Protein AF-A0A9D5SLS6-F1 (afdb_monomer)

Structure (mmCIF, N/CA/C/O backbone):
data_AF-A0A9D5SLS6-F1
#
_entry.id   AF-A0A9D5SLS6-F1
#
loop_
_atom_site.group_PDB
_atom_site.id
_atom_site.type_symbol
_atom_site.label_atom_id
_atom_site.label_alt_id
_atom_site.label_comp_id
_atom_site.label_asym_id
_atom_site.label_entity_id
_atom_site.label_seq_id
_atom_site.pdbx_PDB_ins_code
_atom_site.Cartn_x
_atom_site.Cartn_y
_atom_site.Cartn_z
_atom_site.occupancy
_atom_site.B_iso_or_equiv
_atom_site.auth_seq_id
_atom_site.auth_comp_id
_atom_site.auth_asym_id
_atom_site.auth_atom_id
_atom_site.pdbx_PDB_model_num
ATOM 1 N N . MET A 1 1 ? 1.220 12.551 11.895 1.00 58.34 1 MET A N 1
ATOM 2 C CA . MET A 1 1 ? 0.768 11.334 11.184 1.00 58.34 1 MET A CA 1
ATOM 3 C C . MET A 1 1 ? -0.098 10.457 12.091 1.00 58.34 1 MET A C 1
ATOM 5 O O . MET A 1 1 ? -1.129 9.981 11.639 1.00 58.34 1 MET A O 1
ATOM 9 N N . ASP A 1 2 ? 0.257 10.308 13.372 1.00 65.12 2 ASP A N 1
ATOM 10 C CA . ASP A 1 2 ? -0.430 9.431 14.340 1.00 65.12 2 ASP A CA 1
ATOM 11 C C . ASP A 1 2 ? -1.937 9.657 14.488 1.00 65.12 2 ASP A C 1
ATOM 13 O O . ASP A 1 2 ? -2.700 8.695 14.559 1.00 65.12 2 ASP A O 1
ATOM 17 N N . ASP A 1 3 ? -2.400 10.907 14.481 1.00 79.44 3 ASP A N 1
ATOM 18 C CA . ASP A 1 3 ? -3.833 11.185 14.641 1.00 79.44 3 ASP A CA 1
ATOM 19 C C . ASP A 1 3 ? -4.666 10.716 13.437 1.00 79.44 3 ASP A C 1
ATOM 21 O O . ASP A 1 3 ? -5.820 10.318 13.603 1.00 79.44 3 ASP A O 1
ATOM 25 N N . LEU A 1 4 ? -4.064 10.645 12.240 1.00 85.50 4 LEU A N 1
ATOM 26 C CA . LEU A 1 4 ? -4.706 10.079 11.048 1.00 85.50 4 LEU A CA 1
ATOM 27 C C . LEU A 1 4 ? -4.895 8.559 11.168 1.00 85.50 4 LEU A C 1
ATOM 29 O O . LEU A 1 4 ? -5.819 8.001 10.576 1.00 85.50 4 LEU A O 1
ATOM 33 N N . LEU A 1 5 ? -4.033 7.885 11.934 1.00 91.06 5 LEU A N 1
ATOM 34 C CA . LEU A 1 5 ? -4.117 6.446 12.178 1.00 91.06 5 LEU A CA 1
ATOM 35 C C . LEU A 1 5 ? -5.072 6.108 13.326 1.00 91.06 5 LEU A C 1
ATOM 37 O O . LEU A 1 5 ? -5.689 5.048 13.271 1.00 91.06 5 LEU A O 1
ATOM 41 N N . LYS A 1 6 ? -5.247 7.004 14.307 1.00 95.19 6 LYS A N 1
ATOM 42 C CA . LYS A 1 6 ? -6.186 6.829 15.433 1.00 95.19 6 LYS A CA 1
ATOM 43 C C . LYS A 1 6 ? -7.664 6.938 15.035 1.00 95.19 6 LYS A C 1
ATOM 45 O O . LYS A 1 6 ? -8.509 6.361 15.709 1.00 95.19 6 LYS A O 1
ATOM 50 N N . ASN A 1 7 ? -7.972 7.657 13.953 1.00 95.44 7 ASN A N 1
ATOM 51 C CA . ASN A 1 7 ? -9.303 7.730 13.342 1.00 95.44 7 ASN A CA 1
ATOM 52 C C . ASN A 1 7 ? -9.181 7.563 11.819 1.00 95.44 7 ASN A C 1
ATOM 54 O O . ASN A 1 7 ? -9.220 8.529 11.051 1.00 95.44 7 ASN A O 1
ATOM 58 N N . CYS A 1 8 ? -8.961 6.325 11.374 1.00 94.12 8 CYS A N 1
ATOM 59 C CA . CYS A 1 8 ? -8.527 6.077 10.006 1.00 94.12 8 CYS A CA 1
ATOM 60 C C . CYS A 1 8 ? -9.582 6.423 8.940 1.00 94.12 8 CYS A C 1
ATOM 62 O O . CYS A 1 8 ? -10.653 5.813 8.854 1.00 94.12 8 CYS A O 1
ATOM 64 N N . THR A 1 9 ? -9.202 7.329 8.033 1.00 94.81 9 THR A N 1
ATOM 65 C CA . THR A 1 9 ? -10.000 7.744 6.864 1.00 94.81 9 THR A CA 1
ATOM 66 C C . THR A 1 9 ? -9.274 7.571 5.522 1.00 94.81 9 THR A C 1
ATOM 68 O O . THR A 1 9 ? -9.752 8.039 4.495 1.00 94.81 9 THR A O 1
ATOM 71 N N . LEU A 1 10 ? -8.156 6.832 5.511 1.00 92.31 10 LEU A N 1
ATOM 72 C CA . LEU A 1 10 ? -7.247 6.678 4.362 1.00 92.31 10 LEU A CA 1
ATOM 73 C C . LEU A 1 10 ? -7.851 5.980 3.135 1.00 92.31 10 LEU A C 1
ATOM 75 O O . LEU A 1 10 ? -7.330 6.113 2.034 1.00 92.31 10 LEU A O 1
ATOM 79 N N . CYS A 1 11 ? -8.919 5.203 3.312 1.00 92.88 11 CYS A N 1
ATOM 80 C CA . CYS A 1 11 ? -9.605 4.546 2.204 1.00 92.88 11 CYS A CA 1
ATOM 81 C C . CYS A 1 11 ? -11.047 5.044 2.066 1.00 92.88 11 CYS A C 1
ATOM 83 O O . CYS A 1 11 ? -11.615 5.531 3.048 1.00 92.88 11 CYS A O 1
ATOM 85 N N . PRO A 1 12 ? -11.697 4.825 0.905 1.00 93.88 12 PRO A N 1
ATOM 86 C CA . PRO A 1 12 ? -13.073 5.267 0.674 1.00 93.88 12 PRO A CA 1
ATOM 87 C C . PRO A 1 12 ? -14.098 4.770 1.706 1.00 93.88 12 PRO A C 1
ATOM 89 O O . PRO A 1 12 ? -15.138 5.397 1.870 1.00 93.88 12 PRO A O 1
ATOM 92 N N . ARG A 1 13 ? -13.810 3.680 2.439 1.00 92.94 13 ARG A N 1
ATOM 93 C CA . ARG A 1 13 ? -14.696 3.174 3.504 1.00 92.94 13 ARG A CA 1
ATOM 94 C C . ARG A 1 13 ? -14.683 3.987 4.793 1.00 92.94 13 ARG A C 1
ATOM 96 O O . ARG A 1 13 ? -15.605 3.818 5.578 1.00 92.94 13 ARG A O 1
ATOM 103 N N . LYS A 1 14 ? -13.647 4.800 5.038 1.00 95.06 14 LYS A N 1
ATOM 104 C CA . LYS A 1 14 ? -13.534 5.681 6.215 1.00 95.06 14 LYS A CA 1
ATOM 105 C C . LYS A 1 14 ? -13.939 5.006 7.539 1.00 95.06 14 LYS A C 1
ATOM 107 O O . LYS A 1 14 ? -14.808 5.492 8.250 1.00 95.06 14 LYS A O 1
ATOM 112 N N . CYS A 1 15 ? -13.331 3.860 7.856 1.00 94.50 15 CYS A N 1
ATOM 113 C CA . CYS A 1 15 ? -13.767 3.015 8.973 1.00 94.50 15 CYS A CA 1
ATOM 114 C C . CYS A 1 15 ? -13.560 3.617 10.374 1.00 94.50 15 CYS A C 1
ATOM 116 O O . CYS A 1 15 ? -14.090 3.064 11.329 1.00 94.50 15 CYS A O 1
ATOM 118 N N . GLY A 1 16 ? -12.764 4.680 10.521 1.00 95.44 16 GLY A N 1
ATOM 119 C CA . GLY A 1 16 ? -12.595 5.418 11.778 1.00 95.44 16 GLY A CA 1
ATOM 120 C C . GLY A 1 16 ? -11.883 4.670 12.912 1.00 95.44 16 GLY A C 1
ATOM 121 O O . GLY A 1 16 ? -11.814 5.156 14.033 1.00 95.44 16 GLY A O 1
ATOM 122 N N . ILE A 1 17 ? -11.344 3.483 12.635 1.00 95.94 17 ILE A N 1
ATOM 123 C CA . ILE A 1 17 ? -10.614 2.671 13.614 1.00 95.94 17 ILE A CA 1
ATOM 124 C C . ILE A 1 17 ? -9.227 3.245 13.919 1.00 95.94 17 ILE A C 1
ATOM 126 O O . ILE A 1 17 ? -8.611 3.887 13.064 1.00 95.94 17 ILE A O 1
ATOM 130 N N . ASP A 1 18 ? -8.724 2.916 15.108 1.00 95.75 18 ASP A N 1
ATOM 131 C CA . ASP A 1 18 ? -7.353 3.181 15.540 1.00 95.75 18 ASP A CA 1
ATOM 132 C C . ASP A 1 18 ? -6.409 2.060 15.068 1.00 95.75 18 ASP A C 1
ATOM 134 O O . ASP A 1 18 ? -6.362 0.975 15.661 1.00 95.75 18 ASP A O 1
ATOM 138 N N . ARG A 1 19 ? -5.650 2.323 13.996 1.00 94.12 19 ARG A N 1
ATOM 139 C CA . ARG A 1 19 ? -4.725 1.363 13.360 1.00 94.12 19 ARG A CA 1
ATOM 140 C C . ARG A 1 19 ? -3.542 0.963 14.241 1.00 94.12 19 ARG A C 1
ATOM 142 O O . ARG A 1 19 ? -2.866 -0.022 13.940 1.00 94.12 19 ARG A O 1
ATOM 149 N N . THR A 1 20 ? -3.288 1.696 15.325 1.00 93.00 20 THR A N 1
ATOM 150 C CA . THR A 1 20 ? -2.250 1.335 16.303 1.00 93.00 20 THR A CA 1
ATOM 151 C C . THR A 1 20 ? -2.703 0.209 17.236 1.00 93.00 20 THR A C 1
ATOM 153 O O . THR A 1 20 ? -1.869 -0.456 17.843 1.00 93.00 20 THR A O 1
ATOM 156 N N . LYS A 1 21 ? -4.018 -0.049 17.321 1.00 94.88 21 LYS A N 1
ATOM 157 C CA . LYS A 1 21 ? -4.614 -1.052 18.221 1.00 94.88 21 LYS A CA 1
ATOM 158 C C . LYS A 1 21 ? -5.279 -2.208 17.490 1.00 94.88 21 LYS A C 1
ATOM 160 O O . LYS A 1 21 ? -5.279 -3.329 17.988 1.00 94.88 21 LYS A O 1
ATOM 165 N N . THR A 1 22 ? -5.911 -1.942 16.349 1.00 95.19 22 THR A N 1
ATOM 166 C CA . THR A 1 22 ? -6.660 -2.957 15.602 1.00 95.19 22 THR A CA 1
ATOM 167 C C . THR A 1 22 ? -6.703 -2.645 14.111 1.00 95.19 22 THR A C 1
ATOM 169 O O . THR A 1 22 ? -6.267 -1.584 13.675 1.00 95.19 22 THR A O 1
ATOM 172 N N . THR A 1 23 ? -7.230 -3.568 13.312 1.00 94.19 23 THR A N 1
ATOM 173 C CA . THR A 1 23 ? -7.364 -3.400 11.863 1.00 94.19 23 THR A CA 1
ATOM 174 C C . THR A 1 23 ? -8.820 -3.173 11.473 1.00 94.19 23 THR A C 1
ATOM 176 O O . THR A 1 23 ? -9.754 -3.707 12.072 1.00 94.19 23 THR A O 1
ATOM 179 N N . GLY A 1 24 ? -9.023 -2.339 10.453 1.00 93.69 24 GLY A N 1
ATOM 180 C CA . GLY A 1 24 ? -10.344 -2.093 9.878 1.00 93.69 24 GLY A CA 1
ATOM 181 C C . GLY A 1 24 ? -10.751 -3.167 8.872 1.00 93.69 24 GLY A C 1
ATOM 182 O O . GLY A 1 24 ? -10.120 -4.216 8.743 1.00 93.69 24 GLY A O 1
ATOM 183 N N . TYR A 1 25 ? -11.772 -2.856 8.070 1.00 92.94 25 TYR A N 1
ATOM 184 C CA . TYR A 1 25 ? -12.232 -3.752 7.003 1.00 92.94 25 TYR A CA 1
ATOM 185 C C . TYR A 1 25 ? -11.099 -4.165 6.049 1.00 92.94 25 TYR A C 1
ATOM 187 O O . TYR A 1 25 ? -11.029 -5.321 5.647 1.00 92.94 25 TYR A O 1
ATOM 195 N N . CYS A 1 26 ? -10.212 -3.230 5.684 1.00 93.25 26 CYS A N 1
ATOM 196 C CA . CYS A 1 26 ? -9.131 -3.498 4.733 1.00 93.25 26 CYS A CA 1
ATOM 197 C C . CYS A 1 26 ? -8.078 -4.485 5.257 1.00 93.25 26 CYS A C 1
ATOM 199 O O . CYS A 1 26 ? -7.377 -5.066 4.447 1.00 93.25 26 CYS A O 1
ATOM 201 N N . GLY A 1 27 ? -7.964 -4.689 6.574 1.00 93.12 27 GLY A N 1
ATOM 202 C CA . GLY A 1 27 ? -6.943 -5.557 7.175 1.00 93.12 27 GLY A CA 1
ATOM 203 C C . GLY A 1 27 ? -5.582 -4.893 7.405 1.00 93.12 27 GLY A C 1
ATOM 204 O O . GLY A 1 27 ? -4.854 -5.362 8.268 1.00 93.12 27 GLY A O 1
ATOM 205 N N . ALA A 1 28 ? -5.287 -3.774 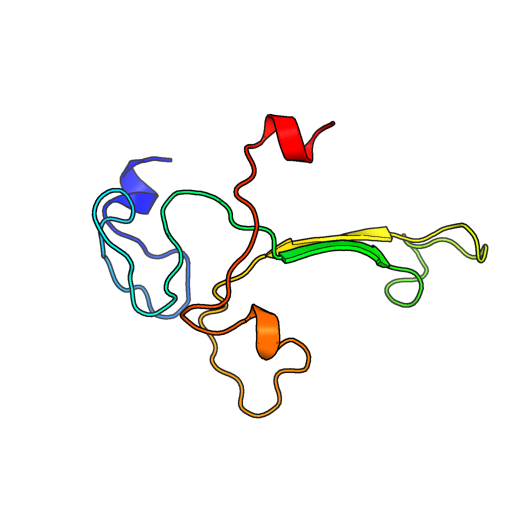6.735 1.00 92.75 28 ALA A N 1
ATOM 206 C CA . ALA A 1 28 ? -4.042 -3.025 6.934 1.00 92.75 28 ALA A CA 1
ATOM 207 C C . ALA A 1 28 ? -3.845 -2.559 8.390 1.00 92.75 28 ALA A C 1
ATOM 209 O O . ALA A 1 28 ? -4.757 -1.967 8.985 1.00 92.75 28 ALA A O 1
ATOM 210 N N . SER A 1 29 ? -2.637 -2.776 8.917 1.00 91.75 29 SER A N 1
ATOM 211 C CA . SER A 1 29 ? -2.179 -2.258 10.211 1.00 91.75 29 SER A CA 1
ATOM 212 C C . SER A 1 29 ? -1.611 -0.829 10.086 1.00 91.75 29 SER A C 1
ATOM 214 O O . SER A 1 29 ? -1.855 -0.133 9.093 1.00 91.75 29 SER A O 1
ATOM 216 N N . HIS A 1 30 ? -0.905 -0.351 11.117 1.00 92.00 30 HIS A N 1
ATOM 217 C CA . HIS A 1 30 ? -0.133 0.896 11.055 1.00 92.00 30 HIS A CA 1
ATOM 218 C C . HIS A 1 30 ? 1.229 0.729 10.360 1.00 92.00 30 HIS A C 1
ATOM 220 O O . HIS A 1 30 ? 1.849 1.734 10.028 1.00 92.00 30 HIS A O 1
ATOM 226 N N . MET A 1 31 ? 1.673 -0.510 10.126 1.00 91.19 31 MET A N 1
ATOM 227 C CA . MET A 1 31 ? 2.904 -0.821 9.401 1.00 91.19 31 MET A CA 1
ATOM 228 C C . MET A 1 31 ? 2.611 -1.049 7.916 1.00 91.19 31 MET A C 1
ATOM 230 O O . MET A 1 31 ? 1.553 -1.575 7.557 1.00 91.19 31 MET A O 1
ATOM 234 N N . ALA A 1 32 ? 3.550 -0.663 7.051 1.00 91.25 32 ALA A N 1
ATOM 235 C CA . ALA A 1 32 ? 3.465 -0.939 5.623 1.00 91.25 32 ALA A CA 1
ATOM 236 C C . ALA A 1 32 ? 3.857 -2.397 5.342 1.00 91.25 32 ALA A C 1
ATOM 238 O O . ALA A 1 32 ? 4.931 -2.845 5.737 1.00 91.25 32 ALA A O 1
ATOM 239 N N . GLU A 1 33 ? 2.983 -3.122 4.644 1.00 94.25 33 GLU A N 1
ATOM 240 C CA . GLU A 1 33 ? 3.209 -4.507 4.229 1.00 94.25 33 GLU A CA 1
ATOM 241 C C . GLU A 1 33 ? 3.326 -4.577 2.704 1.00 94.25 33 GLU A C 1
ATOM 243 O O . GLU A 1 33 ? 2.363 -4.303 1.973 1.00 94.25 33 GLU A O 1
ATOM 248 N N . VAL A 1 34 ? 4.506 -4.963 2.229 1.00 95.25 34 VAL A N 1
ATOM 249 C CA . VAL A 1 34 ? 4.857 -5.045 0.810 1.00 95.25 34 VAL A CA 1
ATOM 250 C C . VAL A 1 34 ? 4.799 -6.499 0.370 1.00 95.25 34 VAL A C 1
ATOM 252 O O . VAL A 1 34 ? 5.439 -7.368 0.948 1.00 95.25 34 VAL A O 1
ATOM 255 N N . SER A 1 35 ? 4.023 -6.780 -0.672 1.00 95.50 35 SER A N 1
ATOM 256 C CA . SER A 1 35 ? 3.942 -8.121 -1.249 1.00 95.50 35 SER A CA 1
ATOM 257 C C . SER A 1 35 ? 5.023 -8.380 -2.291 1.00 95.50 35 SER A C 1
ATOM 259 O O . SER A 1 35 ? 5.379 -9.537 -2.514 1.00 95.50 35 SER A O 1
ATOM 261 N N . LYS A 1 36 ? 5.463 -7.342 -3.011 1.00 93.31 36 LYS A N 1
ATOM 262 C CA . LYS A 1 36 ? 6.407 -7.492 -4.118 1.00 93.31 36 LYS A CA 1
ATOM 263 C C . LYS A 1 36 ? 7.109 -6.180 -4.434 1.00 93.31 36 LYS A C 1
ATOM 265 O O . LYS A 1 36 ? 6.460 -5.141 -4.524 1.00 93.31 36 LYS A O 1
ATOM 270 N N . ILE A 1 37 ? 8.405 -6.273 -4.704 1.00 93.31 37 ILE A N 1
ATOM 271 C CA . ILE A 1 37 ? 9.207 -5.218 -5.324 1.00 93.31 37 ILE A CA 1
ATOM 272 C C . ILE A 1 37 ? 9.731 -5.787 -6.639 1.00 93.31 37 ILE A C 1
ATOM 274 O O . ILE A 1 37 ? 10.259 -6.901 -6.668 1.00 93.31 37 ILE A O 1
ATOM 278 N N . MET A 1 38 ? 9.519 -5.085 -7.749 1.00 91.44 38 MET A N 1
ATOM 279 C CA . MET A 1 38 ? 9.982 -5.554 -9.054 1.00 91.44 38 MET A CA 1
ATOM 280 C C . MET A 1 38 ? 10.233 -4.421 -10.038 1.00 91.44 38 MET A C 1
ATOM 282 O O . MET A 1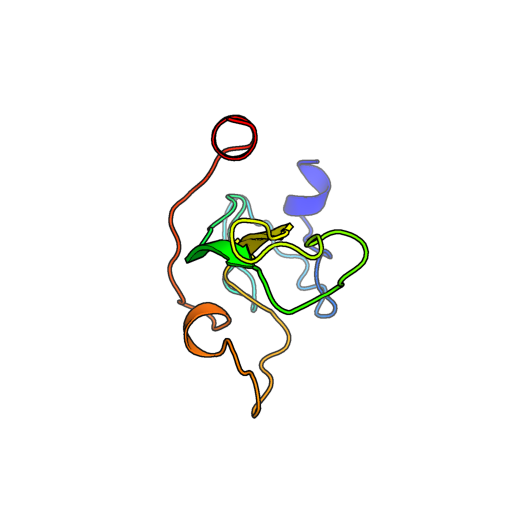 38 ? 9.645 -3.347 -9.942 1.00 91.44 38 MET A O 1
ATOM 286 N N . LEU A 1 39 ? 11.051 -4.720 -11.044 1.00 89.62 39 LEU A N 1
ATOM 287 C CA . LEU A 1 39 ? 11.169 -3.898 -12.238 1.00 89.62 39 LEU A CA 1
ATOM 288 C C . LEU A 1 39 ? 9.950 -4.136 -13.141 1.00 89.62 39 LEU A C 1
ATOM 290 O O . LEU A 1 39 ? 9.739 -5.247 -13.637 1.00 89.62 39 LEU A O 1
ATOM 294 N N . HIS A 1 40 ? 9.144 -3.100 -13.343 1.00 87.69 40 HIS A N 1
ATOM 295 C CA . HIS A 1 40 ? 7.971 -3.108 -14.205 1.00 87.69 40 HIS A CA 1
ATOM 296 C C . HIS A 1 40 ? 8.318 -2.529 -15.573 1.00 87.69 40 HIS A C 1
ATOM 298 O O . HIS A 1 40 ? 8.778 -1.399 -15.694 1.00 87.69 40 HIS A O 1
ATOM 304 N N . LYS A 1 41 ? 8.164 -3.337 -16.622 1.00 84.81 41 LYS A N 1
ATOM 305 C CA . LYS A 1 41 ? 8.777 -3.056 -17.933 1.00 84.81 41 LYS A CA 1
ATOM 306 C C . LYS A 1 41 ? 7.804 -2.553 -18.995 1.00 84.81 41 LYS A C 1
ATOM 308 O O . LYS A 1 41 ? 8.235 -2.095 -20.045 1.00 84.81 41 LYS A O 1
ATOM 313 N N . TRP A 1 42 ? 6.504 -2.710 -18.768 1.00 73.62 42 TRP A N 1
ATOM 314 C CA . TRP A 1 42 ? 5.515 -2.693 -19.854 1.00 73.62 42 TRP A CA 1
ATOM 315 C C . TRP A 1 42 ? 4.488 -1.570 -19.739 1.00 73.62 42 TRP A C 1
ATOM 317 O O . TRP A 1 42 ? 3.700 -1.369 -20.660 1.00 73.62 42 TRP A O 1
ATOM 327 N N . GLU A 1 43 ? 4.498 -0.841 -18.627 1.00 70.62 43 GLU A N 1
ATOM 328 C CA . GLU A 1 43 ? 3.578 0.257 -18.351 1.00 70.62 43 GLU A CA 1
ATOM 329 C C . GLU A 1 43 ? 4.366 1.576 -18.342 1.00 70.62 43 GLU A C 1
ATOM 331 O O . GLU A 1 43 ? 5.519 1.618 -17.916 1.00 70.62 43 GLU A O 1
ATOM 336 N N . GLU A 1 44 ? 3.773 2.633 -18.898 1.00 75.38 44 GLU A N 1
ATOM 337 C CA . GLU A 1 44 ? 4.328 3.998 -18.954 1.00 75.38 44 GLU A CA 1
ATOM 338 C C . GLU A 1 44 ? 5.719 4.133 -19.637 1.00 75.38 44 GLU A C 1
ATOM 340 O O . GLU A 1 44 ? 6.743 4.338 -18.977 1.00 75.38 44 GLU A O 1
ATOM 345 N N . PRO A 1 45 ? 5.786 4.099 -20.990 1.00 75.62 45 PRO A N 1
ATOM 346 C CA . PRO A 1 45 ? 7.047 4.160 -21.749 1.00 75.62 45 PRO A CA 1
ATOM 347 C C . PRO A 1 45 ? 7.932 5.382 -21.460 1.00 75.62 45 PRO A C 1
ATOM 349 O O . PRO A 1 45 ? 9.147 5.323 -21.640 1.00 75.62 45 PRO A O 1
ATOM 352 N N . CYS A 1 46 ? 7.340 6.494 -21.018 1.00 80.06 46 CYS A N 1
ATOM 353 C CA . CYS A 1 46 ? 8.069 7.717 -20.686 1.00 80.06 46 CYS A CA 1
ATOM 354 C C . CYS A 1 46 ? 8.961 7.582 -19.441 1.00 80.06 46 CYS A C 1
ATOM 356 O O . CYS A 1 46 ? 9.950 8.307 -19.353 1.00 80.06 46 CYS A O 1
ATOM 358 N N . ILE A 1 47 ? 8.649 6.664 -18.517 1.00 79.75 47 ILE A N 1
ATOM 359 C CA . ILE A 1 47 ? 9.436 6.435 -17.293 1.00 79.75 47 ILE A CA 1
ATOM 360 C C . ILE A 1 47 ? 10.127 5.070 -17.275 1.00 79.75 47 ILE A C 1
ATOM 362 O O . ILE A 1 47 ? 11.210 4.945 -16.711 1.00 79.75 47 ILE A O 1
ATOM 366 N N . SER A 1 48 ? 9.556 4.060 -17.935 1.00 82.94 48 SER A N 1
ATOM 367 C CA . SER A 1 48 ? 10.135 2.711 -17.988 1.00 82.94 48 SER A CA 1
ATOM 368 C C . SER A 1 48 ? 11.338 2.613 -18.938 1.00 82.94 48 SER A C 1
ATOM 370 O O . SER A 1 48 ? 12.141 1.687 -18.835 1.00 82.94 48 SER A O 1
ATOM 372 N N . GLY A 1 49 ? 11.511 3.597 -19.827 1.00 80.44 49 GLY A N 1
ATOM 373 C CA . GLY A 1 49 ? 12.557 3.598 -20.844 1.00 80.44 49 GLY A CA 1
ATOM 374 C C . GLY A 1 49 ? 12.224 2.688 -22.029 1.00 80.44 49 GLY A C 1
ATOM 375 O O . GLY A 1 49 ? 11.223 1.979 -22.048 1.00 80.44 49 GLY A O 1
ATOM 376 N N . THR A 1 50 ? 13.060 2.743 -23.064 1.00 79.56 50 THR A N 1
ATOM 377 C CA . THR A 1 50 ? 12.839 2.032 -24.340 1.00 79.56 50 THR A CA 1
ATOM 378 C C . THR A 1 50 ? 13.695 0.772 -24.499 1.00 79.56 50 THR A C 1
ATOM 380 O O . THR A 1 50 ? 13.539 0.024 -25.462 1.00 79.56 50 THR A O 1
ATOM 383 N N . ASP A 1 51 ? 14.605 0.545 -23.558 1.00 82.06 51 ASP A N 1
ATOM 384 C CA . ASP A 1 51 ? 15.550 -0.568 -23.496 1.00 82.06 51 ASP A CA 1
ATOM 385 C C . ASP A 1 51 ? 14.955 -1.708 -22.639 1.00 82.06 51 ASP A C 1
ATOM 387 O O . ASP A 1 51 ? 14.271 -1.458 -21.649 1.00 82.06 51 ASP A O 1
ATOM 391 N N . ARG A 1 52 ? 15.206 -2.968 -23.026 1.00 78.12 52 ARG A N 1
ATOM 392 C CA . ARG A 1 52 ? 14.669 -4.181 -22.376 1.00 78.12 52 ARG A CA 1
ATOM 393 C C . ARG A 1 52 ? 15.202 -4.436 -20.962 1.00 78.12 52 ARG A C 1
ATOM 395 O O . ARG A 1 52 ? 14.561 -5.170 -20.197 1.00 78.12 52 ARG A O 1
ATOM 402 N N . ASP A 1 53 ? 16.350 -3.865 -20.630 1.00 85.50 53 ASP A N 1
ATOM 403 C CA . ASP A 1 53 ? 16.994 -3.953 -19.323 1.00 85.50 53 ASP A CA 1
ATOM 404 C C . ASP A 1 53 ? 16.533 -2.831 -18.381 1.00 85.50 53 ASP A C 1
ATOM 406 O O . ASP A 1 53 ? 16.838 -2.858 -17.189 1.00 85.50 53 ASP A O 1
ATOM 410 N N . ARG A 1 54 ? 15.728 -1.885 -18.884 1.00 85.81 54 ARG A N 1
ATOM 411 C CA . ARG A 1 54 ? 15.104 -0.817 -18.100 1.00 85.81 54 ARG A CA 1
ATOM 412 C C . ARG A 1 54 ? 13.651 -1.138 -17.755 1.00 85.81 54 ARG A C 1
ATOM 414 O O . ARG A 1 54 ? 13.020 -2.040 -18.307 1.00 85.81 54 ARG A O 1
ATOM 421 N N . GLY A 1 55 ? 13.149 -0.407 -16.774 1.00 88.12 55 GLY A N 1
ATOM 422 C CA . GLY A 1 55 ? 11.767 -0.428 -16.329 1.00 88.12 55 GLY A CA 1
ATOM 423 C C . GLY A 1 55 ? 11.575 0.561 -15.188 1.00 88.12 55 GLY A C 1
ATOM 424 O O . GLY A 1 55 ? 12.542 1.099 -14.646 1.00 88.12 55 GLY A O 1
ATOM 425 N N . SER A 1 56 ? 10.326 0.791 -14.813 1.00 89.12 56 SER A N 1
ATOM 426 C CA . SER A 1 56 ? 9.985 1.533 -13.605 1.00 89.12 56 SER A CA 1
ATOM 427 C C . SER A 1 56 ? 10.09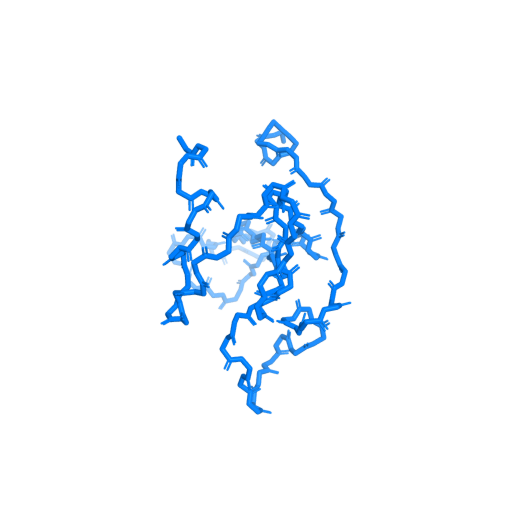1 0.620 -12.382 1.00 89.12 56 SER A C 1
ATOM 429 O O . SER A 1 56 ? 9.737 -0.559 -12.426 1.00 89.12 56 SER A O 1
ATOM 431 N N . GLY A 1 57 ? 10.605 1.144 -11.272 1.00 88.62 57 GLY A N 1
ATOM 432 C CA . GLY A 1 57 ? 10.536 0.441 -9.993 1.00 88.62 57 GLY A CA 1
ATOM 433 C C . GLY A 1 57 ? 9.091 0.423 -9.499 1.00 88.62 57 GLY A C 1
ATOM 434 O O . GLY A 1 57 ? 8.485 1.480 -9.350 1.00 88.62 57 GLY A O 1
ATOM 435 N N . ALA A 1 58 ? 8.537 -0.763 -9.251 1.00 90.81 58 ALA A N 1
ATOM 436 C CA . ALA A 1 58 ? 7.179 -0.922 -8.747 1.00 90.81 58 ALA A CA 1
ATOM 437 C C . ALA A 1 58 ? 7.177 -1.638 -7.393 1.00 90.81 58 ALA A C 1
ATOM 439 O O . ALA A 1 58 ? 7.723 -2.737 -7.250 1.00 90.81 58 ALA A O 1
ATOM 440 N N . VAL A 1 59 ? 6.506 -1.023 -6.418 1.00 93.31 59 VAL A N 1
ATOM 441 C CA . VAL A 1 59 ? 6.293 -1.559 -5.069 1.00 93.31 59 VAL A CA 1
ATOM 442 C C . VAL A 1 59 ? 4.806 -1.854 -4.895 1.00 93.31 59 VAL A C 1
ATOM 444 O O . VAL A 1 59 ? 3.965 -0.960 -4.973 1.00 93.31 59 VAL A O 1
ATOM 447 N N . PHE A 1 60 ? 4.473 -3.122 -4.672 1.00 94.06 60 PHE A N 1
ATOM 448 C CA . PHE A 1 60 ? 3.100 -3.581 -4.496 1.00 94.06 60 PHE A CA 1
ATOM 449 C C . PHE A 1 60 ? 2.798 -3.782 -3.016 1.00 94.06 60 PHE A C 1
ATOM 451 O O . PHE A 1 60 ? 3.373 -4.657 -2.366 1.00 94.06 60 PHE A O 1
ATOM 458 N N . PHE A 1 61 ? 1.846 -3.011 -2.505 1.00 94.69 61 PHE A N 1
ATOM 459 C CA . PHE A 1 61 ? 1.336 -3.140 -1.144 1.00 94.69 61 PHE A CA 1
ATOM 460 C C . PHE A 1 61 ? 0.169 -4.127 -1.066 1.00 94.69 61 PHE A C 1
ATOM 462 O O . PHE A 1 61 ? -0.521 -4.391 -2.054 1.00 94.69 61 PHE A O 1
ATOM 469 N N . THR A 1 62 ? -0.065 -4.648 0.134 1.00 95.00 62 THR A N 1
ATOM 470 C CA . THR A 1 62 ? -1.217 -5.506 0.445 1.00 95.00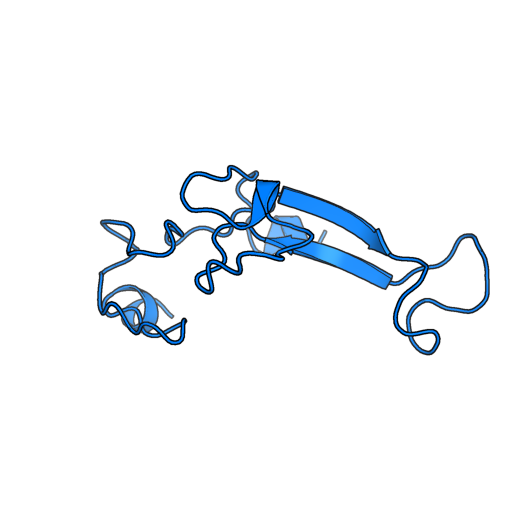 62 THR A CA 1
ATOM 471 C C . THR A 1 62 ? -2.431 -4.702 0.941 1.00 95.00 62 THR A C 1
ATOM 473 O O . T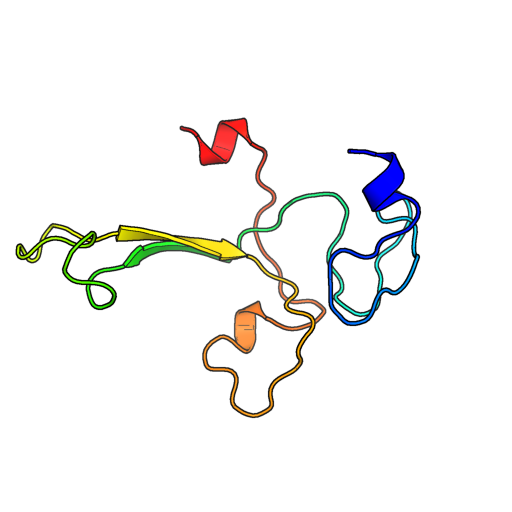HR A 1 62 ? -2.378 -3.476 1.067 1.00 95.00 62 THR A O 1
ATOM 476 N N . HIS A 1 63 ? -3.547 -5.388 1.236 1.00 94.38 63 HIS A N 1
ATOM 477 C CA . HIS A 1 63 ? -4.729 -4.836 1.932 1.00 94.38 63 HIS A CA 1
ATOM 478 C C . HIS A 1 63 ? -5.551 -3.795 1.145 1.00 94.38 63 HIS A C 1
ATOM 480 O O . HIS A 1 63 ? -6.035 -2.799 1.699 1.00 94.38 63 HIS A O 1
ATOM 486 N N . CYS A 1 64 ? -5.774 -4.030 -0.152 1.00 94.06 64 CYS A N 1
ATOM 487 C CA . CYS A 1 64 ? -6.624 -3.164 -0.968 1.00 94.06 64 CYS A CA 1
ATOM 488 C C . CYS A 1 64 ? -8.083 -3.185 -0.468 1.00 94.06 64 CYS A C 1
ATOM 490 O O . CYS A 1 64 ? -8.720 -4.239 -0.384 1.00 94.06 64 CYS A O 1
ATOM 492 N N . PRO A 1 65 ? -8.690 -2.018 -0.195 1.00 93.19 65 PRO A N 1
ATOM 493 C CA . PRO A 1 65 ? -10.052 -1.969 0.301 1.00 93.19 65 PRO A CA 1
ATOM 494 C C . PRO A 1 65 ? -11.066 -2.398 -0.775 1.00 93.19 65 PRO A C 1
ATOM 496 O O . PRO A 1 65 ? -12.098 -2.959 -0.438 1.00 93.19 65 PRO A O 1
ATOM 499 N N . LEU A 1 66 ? -10.845 -2.167 -2.063 1.00 92.25 66 LEU A N 1
ATOM 500 C CA . LEU A 1 66 ? -11.949 -2.146 -3.034 1.00 92.25 66 LEU A CA 1
ATOM 501 C C . LEU A 1 66 ? -12.685 -3.487 -3.220 1.00 92.25 66 LEU A C 1
ATOM 503 O O . LEU A 1 66 ? -13.897 -3.476 -3.413 1.00 92.25 66 LEU A O 1
ATOM 507 N N . GLY A 1 67 ? -12.003 -4.629 -3.077 1.00 89.75 67 GLY A N 1
ATOM 508 C CA . GLY A 1 67 ? -12.643 -5.952 -3.154 1.00 89.75 67 GLY A CA 1
ATOM 509 C C . GLY A 1 67 ? -13.172 -6.313 -4.548 1.00 89.75 67 GLY A C 1
ATOM 510 O O . GLY A 1 67 ? -14.199 -6.977 -4.662 1.00 89.75 67 GLY A O 1
ATOM 511 N N . CYS A 1 68 ? -12.503 -5.854 -5.608 1.00 93.31 68 CYS A N 1
ATOM 512 C CA . CYS A 1 68 ? -12.952 -6.036 -6.988 1.00 93.31 68 CYS A CA 1
ATOM 513 C C . CYS A 1 68 ? -13.038 -7.524 -7.375 1.00 93.31 68 CYS A C 1
ATOM 515 O O . CYS A 1 68 ? -12.071 -8.269 -7.212 1.00 93.31 68 CYS A O 1
ATOM 517 N N . ILE A 1 69 ? -14.162 -7.940 -7.970 1.00 94.31 69 ILE A N 1
ATOM 518 C CA . ILE A 1 69 ? -14.367 -9.320 -8.450 1.00 94.31 69 ILE A CA 1
ATOM 519 C C . ILE A 1 69 ? -13.411 -9.704 -9.593 1.00 94.31 69 ILE A C 1
ATOM 521 O O . ILE A 1 69 ? -13.042 -10.865 -9.724 1.00 94.31 69 ILE A O 1
ATOM 525 N N . TYR A 1 70 ? -12.964 -8.719 -10.374 1.00 95.38 70 TYR A N 1
ATOM 526 C CA . TYR A 1 70 ? -12.033 -8.862 -11.500 1.00 95.38 70 TYR A CA 1
ATOM 527 C C . TYR A 1 70 ? -10.607 -8.391 -11.158 1.00 95.38 70 TYR A C 1
ATOM 529 O O . TYR A 1 70 ? -9.849 -7.993 -12.039 1.00 95.38 70 TYR A O 1
ATOM 537 N N . CYS A 1 71 ? -10.235 -8.367 -9.873 1.00 94.00 71 CYS A N 1
ATOM 538 C CA . CYS A 1 71 ? -8.909 -7.908 -9.466 1.00 94.00 71 CYS A CA 1
ATOM 539 C C . CYS A 1 71 ? -7.809 -8.811 -10.049 1.00 94.00 71 CYS A C 1
ATOM 541 O O . CYS A 1 71 ? -7.728 -9.986 -9.699 1.00 94.00 71 CYS A O 1
ATOM 543 N N . GLN A 1 72 ? -6.928 -8.248 -10.879 1.00 93.06 72 GLN A N 1
ATOM 544 C CA . GLN A 1 72 ? -5.752 -8.961 -11.399 1.00 93.06 72 GLN A CA 1
ATOM 545 C C . GLN A 1 72 ? -4.755 -9.317 -10.286 1.00 93.06 72 GLN A C 1
ATOM 547 O O . GLN A 1 72 ? -4.078 -10.334 -10.361 1.00 93.06 72 GLN A O 1
ATOM 552 N N . ASN A 1 73 ? -4.733 -8.520 -9.215 1.00 93.50 73 ASN A N 1
ATOM 553 C CA . ASN A 1 73 ? -3.834 -8.671 -8.071 1.00 93.50 73 ASN A CA 1
ATOM 554 C C . ASN A 1 73 ? -4.554 -9.282 -6.857 1.00 93.50 73 ASN A C 1
ATOM 556 O O . ASN A 1 73 ? -4.253 -8.933 -5.713 1.00 93.50 73 ASN A 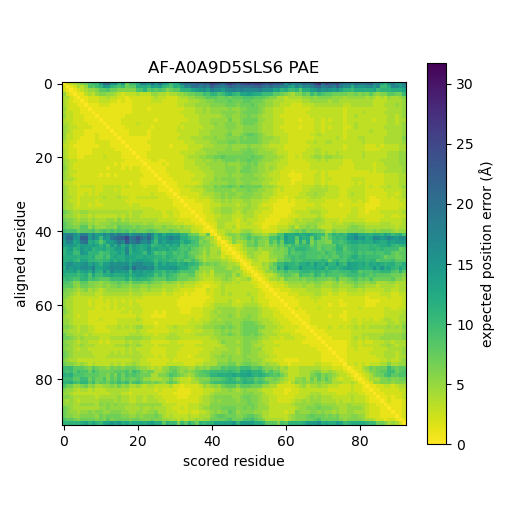O 1
ATOM 560 N N . ARG A 1 74 ? -5.564 -10.135 -7.080 1.00 92.81 74 ARG A N 1
ATOM 561 C CA . ARG A 1 74 ? -6.460 -10.618 -6.014 1.00 92.81 74 ARG A CA 1
ATOM 562 C C . ARG A 1 74 ? -5.715 -11.316 -4.879 1.00 92.81 74 ARG A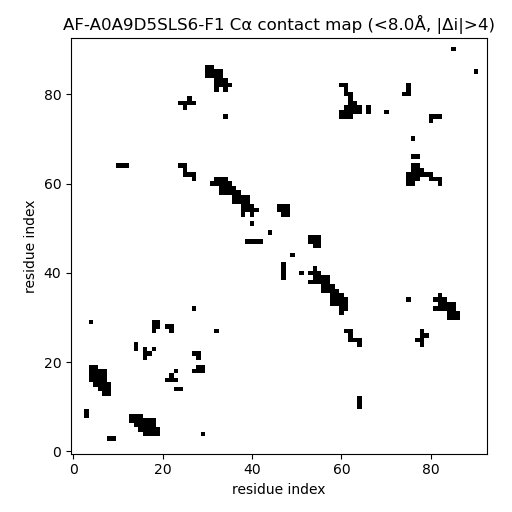 C 1
ATOM 564 O O . ARG A 1 74 ? -6.064 -11.090 -3.723 1.00 92.81 74 ARG A O 1
ATOM 571 N N . ASP A 1 75 ? -4.679 -12.080 -5.211 1.00 92.12 75 ASP A N 1
ATOM 572 C CA . ASP A 1 75 ? -3.879 -12.850 -4.252 1.00 92.12 75 ASP A CA 1
ATOM 573 C C . ASP A 1 75 ? -3.198 -11.956 -3.201 1.00 92.12 75 ASP A C 1
ATOM 575 O O . ASP A 1 75 ? -3.046 -12.345 -2.042 1.00 92.12 75 ASP A O 1
ATOM 579 N N . ILE A 1 76 ? -2.864 -10.716 -3.575 1.00 93.75 76 ILE A N 1
ATOM 580 C CA . ILE A 1 76 ? -2.160 -9.755 -2.710 1.00 93.75 76 ILE A CA 1
ATOM 581 C C . ILE A 1 76 ? -3.076 -8.639 -2.182 1.00 93.75 76 ILE A C 1
ATOM 583 O O . ILE A 1 76 ? -2.728 -7.925 -1.246 1.00 93.75 76 ILE A O 1
ATOM 587 N N . SER A 1 77 ? -4.260 -8.474 -2.775 1.00 92.44 77 SER A N 1
ATOM 588 C CA . SER A 1 77 ? -5.173 -7.359 -2.493 1.00 92.44 77 SER A CA 1
ATOM 589 C C . SER A 1 77 ? -6.134 -7.624 -1.335 1.00 92.44 77 SER A C 1
ATOM 591 O O . SER A 1 77 ? -6.737 -6.685 -0.820 1.00 92.44 77 SER A O 1
ATOM 593 N N . GLY A 1 78 ? -6.353 -8.888 -0.976 1.00 86.38 78 GLY A N 1
ATOM 594 C CA . GLY A 1 78 ? -7.405 -9.304 -0.057 1.00 86.38 78 GLY A CA 1
ATOM 595 C C . GLY A 1 78 ? -7.100 -9.042 1.416 1.00 86.38 78 GLY A C 1
ATOM 596 O O . GLY A 1 78 ? -5.957 -8.883 1.839 1.00 86.38 78 GLY A O 1
ATOM 597 N N . ARG A 1 79 ? -8.157 -9.069 2.235 1.00 80.88 79 ARG A N 1
ATOM 598 C CA . ARG A 1 79 ? -8.017 -9.094 3.694 1.00 80.88 79 ARG A CA 1
ATOM 599 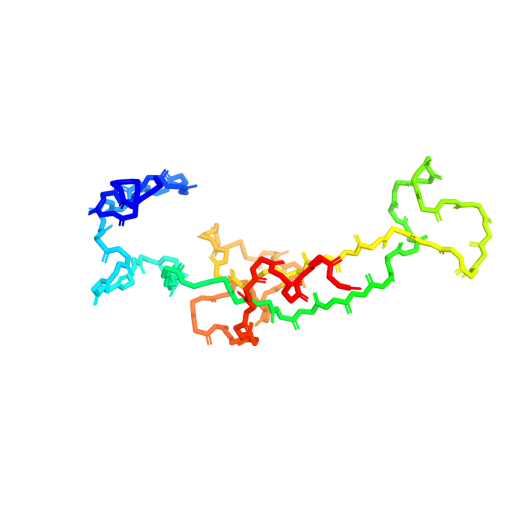C C . ARG A 1 79 ? -7.357 -10.415 4.094 1.00 80.88 79 ARG A C 1
ATOM 601 O O . ARG A 1 79 ? -7.916 -11.476 3.831 1.00 80.88 79 ARG A O 1
ATOM 608 N N . GLY A 1 80 ? -6.196 -10.337 4.738 1.00 76.94 80 GLY A N 1
ATOM 609 C CA . GLY A 1 80 ? -5.405 -11.513 5.113 1.00 76.94 80 GLY A CA 1
ATOM 610 C C . GLY A 1 80 ? -4.346 -11.914 4.086 1.00 76.94 80 GLY A C 1
ATOM 611 O O . GLY A 1 80 ? -3.600 -12.857 4.351 1.00 76.94 80 GLY A O 1
ATOM 612 N N . SER A 1 81 ? -4.235 -11.192 2.963 1.00 85.44 81 SER A N 1
ATOM 613 C CA . SER A 1 81 ? -3.004 -11.205 2.171 1.00 85.44 81 SER A CA 1
ATOM 614 C C . SER A 1 81 ? -1.842 -10.790 3.073 1.00 85.44 81 SER A C 1
ATOM 616 O O . SER A 1 81 ? -1.996 -9.911 3.921 1.00 85.44 81 SER A O 1
ATOM 618 N N . LYS A 1 82 ? -0.703 -11.467 2.924 1.00 84.56 82 LYS A N 1
ATOM 619 C CA . LYS A 1 82 ? 0.501 -11.204 3.711 1.00 84.56 82 LYS A CA 1
ATOM 620 C C . LYS A 1 82 ? 1.560 -10.576 2.823 1.00 84.56 82 LYS A C 1
ATOM 622 O O . LYS A 1 82 ? 1.734 -11.002 1.684 1.00 84.56 82 LYS A O 1
ATOM 627 N N . GLY A 1 83 ? 2.244 -9.583 3.365 1.00 91.50 83 GLY A N 1
ATOM 628 C CA . GLY A 1 83 ? 3.478 -9.043 2.819 1.00 91.50 83 GLY A CA 1
ATOM 629 C C . GLY A 1 83 ? 4.551 -9.012 3.897 1.00 91.50 83 GLY A C 1
ATOM 630 O O . GLY A 1 83 ? 4.283 -9.303 5.065 1.00 91.50 83 GLY A O 1
ATOM 631 N N . ASP A 1 84 ? 5.751 -8.633 3.495 1.00 95.00 84 ASP A N 1
ATOM 632 C CA . ASP A 1 84 ? 6.832 -8.342 4.422 1.00 95.00 84 ASP A CA 1
ATOM 633 C C . ASP A 1 84 ? 6.671 -6.918 4.960 1.00 95.00 84 ASP A C 1
ATOM 635 O O . ASP A 1 84 ? 6.193 -6.020 4.260 1.00 95.00 84 ASP A O 1
ATOM 639 N N . ILE A 1 85 ? 7.037 -6.709 6.223 1.00 94.81 85 ILE A N 1
ATOM 640 C CA . ILE A 1 85 ? 6.975 -5.388 6.851 1.00 94.81 85 ILE A CA 1
ATOM 641 C C . ILE A 1 85 ? 8.185 -4.576 6.398 1.00 94.81 85 ILE A C 1
ATOM 643 O O . ILE A 1 85 ? 9.320 -5.018 6.559 1.00 94.81 85 ILE A O 1
ATOM 647 N N . PHE A 1 86 ? 7.929 -3.374 5.893 1.00 94.44 86 PHE A N 1
ATOM 648 C CA . PHE A 1 86 ? 8.963 -2.424 5.497 1.00 94.44 86 PHE A CA 1
ATOM 649 C C . PHE A 1 86 ? 8.882 -1.147 6.333 1.00 94.44 86 PHE A C 1
ATOM 651 O O . PHE A 1 86 ? 7.792 -0.658 6.648 1.00 94.44 86 PHE A O 1
ATOM 658 N N . THR A 1 87 ? 10.048 -0.598 6.669 1.00 92.88 87 THR A N 1
ATOM 659 C CA . THR A 1 87 ? 10.183 0.791 7.121 1.00 92.88 87 THR A CA 1
ATOM 660 C C . THR A 1 87 ? 10.404 1.713 5.922 1.00 92.88 87 THR A C 1
ATOM 662 O O . THR A 1 87 ? 10.608 1.253 4.799 1.00 92.88 87 THR A O 1
ATOM 665 N N . GLU A 1 88 ? 10.355 3.022 6.160 1.00 88.88 88 GLU A N 1
ATOM 666 C CA . GLU A 1 88 ? 10.709 4.021 5.147 1.00 88.88 88 GLU A CA 1
ATOM 667 C C . GLU A 1 88 ? 12.156 3.840 4.668 1.00 88.88 88 GLU A C 1
ATOM 669 O O . GLU A 1 88 ? 12.375 3.734 3.466 1.00 88.88 88 GLU A O 1
ATOM 674 N N . ASP A 1 89 ? 13.106 3.685 5.596 1.00 92.38 89 ASP A N 1
ATOM 675 C CA . ASP A 1 89 ? 14.523 3.476 5.269 1.00 92.38 89 ASP A CA 1
ATOM 676 C C . ASP A 1 89 ? 14.731 2.224 4.400 1.00 92.38 89 ASP A C 1
ATOM 678 O O . ASP A 1 89 ? 15.398 2.286 3.375 1.00 92.38 89 ASP A O 1
ATOM 682 N N . MET A 1 90 ? 14.065 1.108 4.728 1.00 91.25 90 MET A N 1
ATOM 683 C CA . MET A 1 90 ? 14.155 -0.134 3.944 1.00 91.25 90 MET A CA 1
ATOM 684 C C . MET A 1 90 ? 13.610 -0.009 2.514 1.00 91.25 90 MET A C 1
ATOM 686 O O . MET A 1 90 ? 13.909 -0.860 1.681 1.00 91.25 90 MET A O 1
ATOM 690 N N . LEU A 1 91 ? 12.740 0.969 2.246 1.00 85.81 91 LEU A N 1
ATOM 691 C CA . LEU A 1 91 ? 12.220 1.245 0.903 1.00 85.81 91 LEU A CA 1
ATOM 692 C C . LEU A 1 91 ? 13.058 2.279 0.145 1.00 85.81 91 LEU A C 1
ATOM 694 O O . LEU A 1 91 ? 12.896 2.395 -1.070 1.00 85.81 91 LEU A O 1
ATOM 698 N N . ALA A 1 92 ? 13.873 3.058 0.855 1.00 86.25 92 ALA A N 1
ATOM 699 C CA . ALA A 1 92 ? 14.714 4.101 0.284 1.00 86.25 92 ALA A CA 1
ATOM 700 C C . ALA A 1 92 ? 16.103 3.591 -0.140 1.00 86.25 92 ALA 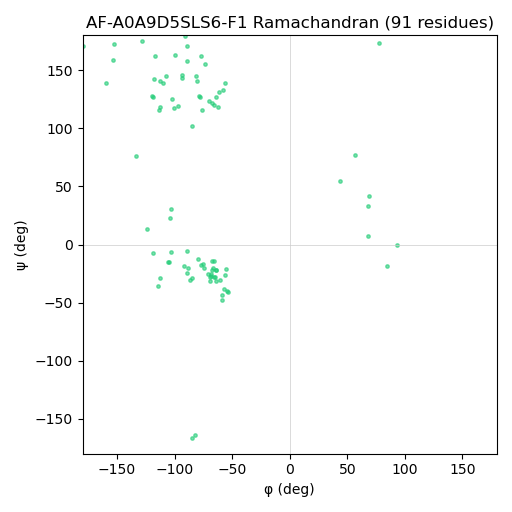A C 1
ATOM 702 O O . ALA A 1 92 ? 16.708 4.207 -1.021 1.00 86.25 92 ALA A O 1
ATOM 703 N N . ASP A 1 93 ? 16.576 2.503 0.475 1.00 72.69 93 ASP A N 1
ATOM 704 C CA . ASP A 1 93 ? 17.815 1.787 0.128 1.00 72.69 93 ASP A CA 1
ATOM 705 C C . ASP A 1 93 ? 17.720 1.030 -1.215 1.00 72.69 93 ASP A C 1
ATOM 707 O O . ASP A 1 93 ? 18.714 1.067 -1.982 1.00 72.69 93 ASP A O 1
#

Solvent-accessible surface area (backbone atoms only — not comparable to full-atom values): 5606 Å² total; per-residue (Å²): 116,67,71,53,35,50,45,23,56,91,50,98,78,47,72,48,43,35,25,87,80,45,57,53,89,32,48,48,55,75,66,52,34,39,61,47,76,46,77,38,62,88,60,60,64,92,70,7,48,93,50,91,91,42,36,32,85,43,77,41,64,40,26,46,69,84,75,60,92,81,46,91,58,48,82,40,25,34,65,79,35,76,44,51,81,50,55,73,66,73,73,72,111

Radius of gyration: 15.5 Å; Cα contacts (8 Å, |Δi|>4): 154; chains: 1; bounding box: 32×24×43 Å

Mean predicted aligned error: 4.85 Å

Foldseek 3Di:
DQVCQCQPPPDVVSQGHRLQVADDQLQDHPFWFWADWDFAQDPDCVQQDDDPVGGDIDTHTARANPPDPPDPPDCRHGNVRGGDTDDPVNVVD

pLDDT: mean 89.22, std 7.35, range [58.34, 95.94]

Sequence (93 aa):
MDDLLKNCTLCPRKCGIDRTKTTGYCGASHMAEVSKIMLHKWEEPCISGTDRDRGSGAVFFTHCPLGCIYCQNRDISGRGSKGDIFTEDMLAD

Secondary structure (DSSP, 8-state):
-HHHHHTT-SSTT-----TTT---TT---SSEEEEEEEEE-SS-HHHH-SSTT--EEEEEES--SS--TT-TTHHHHSTT---EEE-HHHHH-